Protein AF-A0A8D2QA88-F1 (afdb_monomer_lite)

Foldseek 3Di:
DAPQPPDDAPFFKDFPPDPDPHTHHLLVVVVVCVVPVPCADPPPRDHHDPVRMDGDPVVVVVCVVCVPADDKDADPVRDIDGDDDPPPPPDPDDDDDDDDDDDDDDDDDDDDDPPDPRVVVSVVSVVVVVVVVVVVVVVVVVPPDDD

Organism: Zonotrichia albicollis (NCBI:txid44394)

pLDDT: mean 73.44, std 24.58, range [27.77, 97.94]

Secondary structure (DSSP, 8-state):
--TTTSS--SSEEEETT------EEHHHHHHHHHHS---B-TTT-SB--GGGEEE-HHHHHHHHH-SS-S-EEE-TTS-EEE-----------------------------------THHHHHHHHHHHHHHHHHHHHHHHTTS---

Structure (mmCIF, N/CA/C/O backbone):
data_AF-A0A8D2QA88-F1
#
_entry.id   AF-A0A8D2QA88-F1
#
loop_
_atom_site.group_PDB
_atom_site.id
_atom_site.type_symbol
_atom_site.label_atom_id
_atom_site.label_alt_id
_atom_site.label_comp_id
_atom_site.label_asym_id
_atom_site.label_entity_id
_atom_site.label_seq_id
_atom_site.pdbx_PDB_ins_code
_atom_site.Cartn_x
_atom_site.Cartn_y
_atom_site.Cartn_z
_atom_site.occupancy
_atom_site.B_iso_or_equiv
_atom_site.auth_seq_id
_atom_site.auth_comp_id
_atom_site.auth_asym_id
_atom_site.auth_atom_id
_atom_site.pdbx_PDB_model_num
ATOM 1 N N . LEU A 1 1 ? 3.690 6.841 -4.982 1.00 90.12 1 LEU A N 1
ATOM 2 C CA . LEU A 1 1 ? 3.864 7.431 -3.620 1.00 90.12 1 LEU A CA 1
ATOM 3 C C . LEU A 1 1 ? 2.806 6.918 -2.627 1.00 90.12 1 LEU A C 1
ATOM 5 O O . LEU A 1 1 ? 1.766 6.438 -3.062 1.00 90.12 1 LEU A O 1
ATOM 9 N N . CYS A 1 2 ? 3.056 7.007 -1.313 1.00 93.25 2 CYS A N 1
ATOM 10 C CA . CYS A 1 2 ? 2.109 6.660 -0.241 1.00 93.25 2 CYS A CA 1
ATOM 11 C C . CYS A 1 2 ? 1.105 7.807 0.012 1.00 93.25 2 CYS A C 1
ATOM 13 O O . CYS A 1 2 ? 1.541 8.930 0.287 1.00 93.25 2 CYS A O 1
ATOM 15 N N . PRO A 1 3 ? -0.220 7.554 0.004 1.00 92.62 3 PRO A N 1
ATOM 16 C CA . PRO A 1 3 ? -1.234 8.595 0.194 1.00 92.62 3 PRO A CA 1
ATOM 17 C C . PRO A 1 3 ? -1.206 9.217 1.598 1.00 92.62 3 PRO A C 1
ATOM 19 O O . PRO A 1 3 ? -1.487 10.410 1.726 1.00 92.62 3 PRO A O 1
ATOM 22 N N . LEU A 1 4 ? -0.823 8.428 2.611 1.00 88.81 4 LEU A N 1
ATOM 23 C CA . LEU A 1 4 ? -0.763 8.827 4.021 1.00 88.81 4 LEU A CA 1
ATOM 24 C C . LEU A 1 4 ? 0.474 9.668 4.351 1.00 88.81 4 LEU A C 1
ATOM 26 O O . LEU A 1 4 ? 0.366 10.691 5.013 1.00 88.81 4 LEU A O 1
ATOM 30 N N . GLY A 1 5 ? 1.651 9.218 3.911 1.00 85.62 5 GLY A N 1
ATOM 31 C CA . GLY A 1 5 ? 2.928 9.812 4.319 1.00 85.62 5 GLY A CA 1
ATOM 32 C C . GLY A 1 5 ? 3.513 10.805 3.323 1.00 85.62 5 GLY A C 1
ATOM 33 O O . GLY A 1 5 ? 4.542 11.397 3.615 1.00 85.62 5 GLY A O 1
ATOM 34 N N . LYS A 1 6 ? 2.915 10.933 2.126 1.00 89.69 6 LYS A N 1
ATOM 35 C CA . LYS A 1 6 ? 3.469 11.706 0.995 1.00 89.69 6 LYS A CA 1
ATOM 36 C C . LYS A 1 6 ? 4.930 11.349 0.677 1.00 89.69 6 LYS A C 1
ATOM 38 O O . LYS A 1 6 ? 5.682 12.157 0.153 1.00 89.69 6 LYS A O 1
ATOM 43 N N . MET A 1 7 ? 5.307 10.111 0.980 1.00 92.56 7 MET A N 1
ATOM 44 C CA . MET A 1 7 ? 6.648 9.559 0.819 1.00 92.56 7 MET A CA 1
ATOM 45 C C . MET A 1 7 ? 6.607 8.328 -0.082 1.00 92.56 7 MET A C 1
ATOM 47 O O . MET A 1 7 ? 5.535 7.765 -0.337 1.00 92.56 7 MET A O 1
ATOM 51 N N . ARG A 1 8 ? 7.767 7.889 -0.569 1.00 93.12 8 ARG A N 1
ATOM 52 C CA . ARG A 1 8 ? 7.882 6.631 -1.310 1.00 93.12 8 ARG A CA 1
ATOM 53 C C . ARG A 1 8 ? 7.398 5.461 -0.444 1.00 93.12 8 ARG A C 1
ATOM 55 O O . ARG A 1 8 ? 7.640 5.431 0.757 1.00 93.12 8 ARG A O 1
ATOM 62 N N . LEU A 1 9 ? 6.667 4.528 -1.054 1.00 94.56 9 LEU A N 1
ATOM 63 C CA . LEU A 1 9 ? 6.225 3.313 -0.370 1.00 94.56 9 LEU A CA 1
ATOM 64 C C . LEU A 1 9 ? 7.454 2.473 -0.009 1.00 94.56 9 LEU A C 1
ATOM 66 O O . LEU A 1 9 ? 8.298 2.238 -0.872 1.00 94.56 9 LEU A O 1
ATOM 70 N N . THR A 1 10 ? 7.519 2.001 1.233 1.00 93.81 10 THR A N 1
ATOM 71 C CA . THR A 1 10 ? 8.522 1.019 1.667 1.00 93.81 10 THR A CA 1
ATOM 72 C C . THR A 1 10 ? 7.903 -0.371 1.691 1.00 93.81 10 THR A C 1
ATOM 74 O O . THR A 1 10 ? 8.497 -1.326 1.197 1.00 93.81 10 THR A O 1
ATOM 77 N N . ILE A 1 11 ? 6.681 -0.479 2.225 1.00 95.75 11 ILE A N 1
ATOM 78 C CA . ILE A 1 11 ? 5.908 -1.725 2.255 1.00 95.75 11 ILE A CA 1
ATOM 79 C C . ILE A 1 11 ? 4.544 -1.455 1.600 1.00 95.75 11 ILE A C 1
ATOM 81 O O . ILE A 1 11 ? 3.618 -1.020 2.292 1.00 95.75 11 ILE A O 1
ATOM 85 N N . PRO A 1 12 ? 4.400 -1.665 0.277 1.00 96.88 12 PRO A N 1
ATOM 86 C CA . PRO A 1 12 ? 3.147 -1.459 -0.430 1.00 96.88 12 PRO A CA 1
ATOM 87 C C . PRO A 1 12 ? 2.106 -2.458 0.073 1.00 96.88 12 PRO A C 1
ATOM 89 O O . PRO A 1 12 ? 2.274 -3.674 -0.018 1.00 96.88 12 PRO A O 1
ATOM 92 N N . CYS A 1 13 ? 1.029 -1.925 0.631 1.00 97.94 13 CYS A N 1
ATOM 93 C CA . CYS A 1 13 ? -0.032 -2.686 1.257 1.00 97.94 13 CYS A CA 1
ATOM 94 C C . CYS A 1 13 ? -1.401 -2.186 0.798 1.00 97.94 13 CYS A C 1
ATOM 96 O O . CYS A 1 13 ? -1.601 -1.004 0.504 1.00 97.94 13 CYS A O 1
ATOM 98 N N . ARG A 1 14 ? -2.351 -3.114 0.744 1.00 97.81 14 ARG A N 1
ATOM 99 C CA . ARG A 1 14 ? -3.777 -2.865 0.511 1.00 97.81 14 ARG A CA 1
ATOM 100 C C . ARG A 1 14 ? -4.591 -3.927 1.238 1.00 97.81 14 ARG A C 1
ATOM 102 O O . ARG A 1 14 ? -4.057 -4.966 1.614 1.00 97.81 14 ARG A O 1
ATOM 109 N N . ALA A 1 15 ? -5.887 -3.697 1.418 1.00 97.69 15 ALA A N 1
ATOM 110 C CA . ALA A 1 15 ? -6.774 -4.755 1.889 1.00 97.69 15 ALA A CA 1
ATOM 111 C C . ALA A 1 15 ? -7.290 -5.600 0.715 1.00 97.69 15 ALA A C 1
ATOM 113 O O . ALA A 1 15 ? -7.492 -5.085 -0.388 1.00 97.69 15 ALA A O 1
ATOM 114 N N . LEU A 1 16 ? -7.573 -6.879 0.967 1.00 96.38 16 LEU A N 1
ATOM 115 C CA . LEU A 1 16 ? -8.237 -7.778 0.009 1.00 96.38 16 LEU A CA 1
ATOM 116 C C . LEU A 1 16 ? -9.605 -7.253 -0.454 1.00 96.38 16 LEU A C 1
ATOM 118 O O . LEU A 1 16 ? -10.043 -7.530 -1.564 1.00 96.38 16 LEU A O 1
ATOM 122 N N . THR A 1 17 ? -10.270 -6.465 0.389 1.00 94.62 17 THR A N 1
ATOM 123 C CA . THR A 1 17 ? -11.582 -5.855 0.130 1.00 94.62 17 THR A CA 1
ATOM 124 C C . THR A 1 17 ? -11.514 -4.597 -0.747 1.00 94.62 17 THR A C 1
ATOM 126 O O . THR A 1 17 ? -12.552 -4.058 -1.141 1.00 94.62 17 THR A O 1
ATOM 129 N N . CYS A 1 18 ? -10.314 -4.100 -1.059 1.00 97.25 18 CYS A N 1
ATOM 130 C CA . CYS A 1 18 ? -10.118 -2.912 -1.883 1.00 97.25 18 CYS A CA 1
ATOM 131 C C . CYS A 1 18 ? -10.250 -3.232 -3.377 1.00 97.25 18 CYS A C 1
ATOM 133 O O . CYS A 1 18 ? -9.615 -4.157 -3.880 1.00 97.25 18 CYS A O 1
ATOM 135 N N . SER A 1 19 ? -10.987 -2.393 -4.110 1.00 96.38 19 SER A N 1
ATOM 136 C CA . SER A 1 19 ? -11.163 -2.475 -5.570 1.00 96.38 19 SER A CA 1
ATOM 137 C C . SER A 1 19 ? -10.222 -1.553 -6.364 1.00 96.38 19 SER A C 1
ATOM 139 O O . SER A 1 19 ? -10.381 -1.412 -7.569 1.00 96.38 19 SER A O 1
ATOM 141 N N . HIS A 1 20 ? -9.266 -0.899 -5.701 1.00 96.38 20 HIS A N 1
ATOM 142 C CA . HIS A 1 20 ? -8.269 -0.020 -6.321 1.00 96.38 20 HIS A CA 1
ATOM 143 C C . HIS A 1 20 ? -6.892 -0.687 -6.355 1.00 96.38 20 HIS A C 1
ATOM 145 O O . HIS A 1 20 ? -6.598 -1.539 -5.520 1.00 96.38 20 HIS A O 1
ATOM 151 N N . LEU A 1 21 ? -6.026 -0.252 -7.272 1.00 94.69 21 LEU A N 1
ATOM 152 C CA . LEU A 1 21 ? -4.630 -0.707 -7.348 1.00 94.69 21 LEU A CA 1
ATOM 153 C C . LEU A 1 21 ? -3.689 0.078 -6.425 1.00 94.69 21 LEU A C 1
ATOM 155 O O . LEU A 1 21 ? -2.678 -0.453 -5.979 1.00 94.69 21 LEU A O 1
ATOM 159 N N . GLN A 1 22 ? -4.024 1.334 -6.115 1.00 95.94 22 GLN A N 1
ATOM 160 C CA . GLN A 1 22 ? -3.173 2.215 -5.316 1.00 95.94 22 GLN A CA 1
ATOM 161 C C . GLN A 1 22 ? -2.899 1.619 -3.927 1.00 95.94 22 GLN A C 1
ATOM 163 O O . GLN A 1 22 ? -3.822 1.407 -3.142 1.00 95.94 22 GLN A O 1
ATOM 168 N N . CYS A 1 23 ? -1.627 1.394 -3.611 1.00 97.38 23 CYS A N 1
ATOM 169 C CA . CYS A 1 23 ? -1.197 0.916 -2.301 1.00 97.38 23 CYS A CA 1
ATOM 170 C C . CYS A 1 23 ? -0.963 2.072 -1.315 1.00 97.38 23 CYS A C 1
ATOM 172 O O . CYS A 1 23 ? -0.7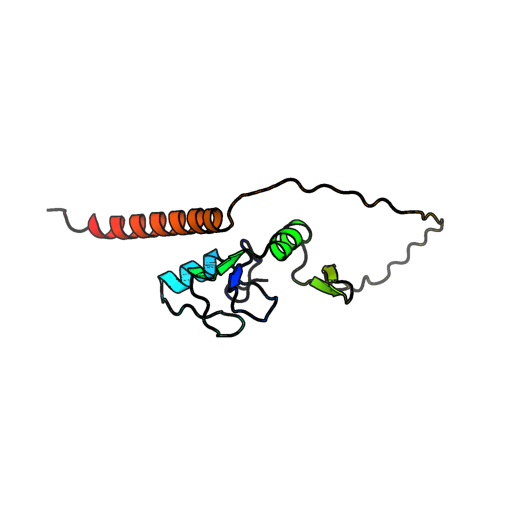14 3.220 -1.703 1.00 97.38 23 CYS A O 1
ATOM 174 N N . PHE A 1 24 ? -0.990 1.748 -0.026 1.00 97.75 24 PHE A N 1
ATOM 175 C CA . PHE A 1 24 ? -0.519 2.591 1.072 1.00 97.75 24 PHE A CA 1
ATOM 176 C C . PHE A 1 24 ? 0.598 1.882 1.844 1.00 97.75 24 PHE A C 1
ATOM 178 O O . PHE A 1 24 ? 0.793 0.679 1.696 1.00 97.75 24 PHE A O 1
ATOM 185 N N . ASP A 1 25 ? 1.376 2.627 2.629 1.00 97.19 25 ASP A N 1
ATOM 186 C CA . ASP A 1 25 ? 2.497 2.045 3.370 1.00 97.19 25 ASP A CA 1
ATOM 187 C C . ASP A 1 25 ? 1.998 1.297 4.615 1.00 97.19 25 ASP A C 1
ATOM 189 O O . ASP A 1 25 ? 1.294 1.877 5.447 1.00 97.19 25 ASP A O 1
ATOM 193 N N . ALA A 1 26 ? 2.356 0.016 4.738 1.00 96.50 26 ALA A N 1
ATOM 194 C CA . ALA A 1 26 ? 1.904 -0.841 5.835 1.00 96.50 26 ALA A CA 1
ATOM 195 C C . ALA A 1 26 ? 2.326 -0.312 7.211 1.00 96.50 26 ALA A C 1
ATOM 197 O O . ALA A 1 26 ? 1.520 -0.314 8.141 1.00 96.50 26 ALA A O 1
ATOM 198 N N . THR A 1 27 ? 3.574 0.148 7.340 1.00 94.06 27 THR A N 1
ATOM 199 C CA . THR A 1 27 ? 4.132 0.605 8.618 1.00 94.06 27 THR A CA 1
ATOM 200 C C . THR A 1 27 ? 3.371 1.827 9.104 1.00 94.06 27 THR A C 1
ATOM 202 O O . THR A 1 27 ? 2.879 1.844 10.232 1.00 94.06 27 THR A O 1
ATOM 205 N N . LEU A 1 28 ? 3.193 2.815 8.224 1.00 95.00 28 LEU A N 1
ATOM 206 C CA . LEU A 1 28 ? 2.462 4.032 8.567 1.00 95.00 28 LEU A CA 1
ATOM 207 C C . LEU A 1 28 ? 0.981 3.751 8.865 1.00 95.00 28 LEU A C 1
ATOM 209 O O . LEU A 1 28 ? 0.407 4.342 9.780 1.00 95.00 28 LEU A O 1
ATOM 213 N N . TYR A 1 29 ? 0.364 2.828 8.123 1.00 96.38 29 TYR A N 1
ATOM 214 C CA . TYR A 1 29 ? -1.023 2.431 8.352 1.00 96.38 29 TYR A CA 1
ATOM 215 C C . TYR A 1 29 ? -1.233 1.798 9.732 1.00 96.38 29 TYR A C 1
ATOM 217 O O . TYR A 1 29 ? -2.186 2.149 10.432 1.00 96.38 29 TYR A O 1
ATOM 225 N N . ILE A 1 30 ? -0.341 0.895 10.145 1.00 95.50 30 ILE A N 1
ATOM 226 C CA . ILE A 1 30 ? -0.418 0.237 11.456 1.00 95.50 30 ILE A CA 1
ATOM 227 C C . ILE A 1 30 ? -0.177 1.250 12.575 1.00 95.50 30 ILE A C 1
ATOM 229 O O . ILE A 1 30 ? -0.978 1.311 13.502 1.00 95.50 30 ILE A O 1
ATOM 233 N N . GLN A 1 31 ? 0.840 2.109 12.452 1.00 92.81 31 GLN A N 1
ATOM 234 C CA . GLN A 1 31 ? 1.120 3.167 13.434 1.00 92.81 31 GLN A CA 1
ATOM 235 C C . GLN A 1 31 ? -0.068 4.121 13.631 1.00 92.81 31 GLN A C 1
ATOM 237 O O . GLN A 1 31 ? -0.373 4.533 14.750 1.00 92.81 31 GLN A O 1
ATOM 242 N N . MET A 1 32 ? -0.760 4.487 12.547 1.00 94.25 32 MET A N 1
ATOM 243 C CA . MET A 1 32 ? -1.967 5.312 12.634 1.00 94.25 32 MET A CA 1
ATOM 244 C C . MET A 1 32 ? -3.084 4.590 13.400 1.00 94.25 32 MET A C 1
ATOM 246 O O . MET A 1 32 ? -3.734 5.202 14.248 1.00 94.25 32 MET A O 1
ATOM 250 N N . ASN A 1 33 ? -3.291 3.299 13.126 1.00 94.50 33 ASN A N 1
ATOM 251 C CA . ASN A 1 33 ? -4.329 2.502 13.780 1.00 94.50 33 ASN A CA 1
ATOM 252 C C . ASN A 1 33 ? -3.995 2.139 15.233 1.00 94.50 33 ASN A C 1
ATOM 254 O O . ASN A 1 33 ? -4.915 1.976 16.027 1.00 94.50 33 ASN A O 1
ATOM 258 N N . GLU A 1 34 ? -2.716 2.088 15.608 1.00 91.62 34 GLU A N 1
ATOM 259 C CA . GLU A 1 34 ? -2.285 1.984 17.008 1.00 91.62 34 GLU A CA 1
ATOM 260 C C . GLU A 1 34 ? -2.705 3.230 17.804 1.00 91.62 34 GLU A C 1
ATOM 262 O O . GLU A 1 34 ? -3.225 3.114 18.911 1.00 91.62 34 GLU A O 1
ATOM 267 N N . LYS A 1 35 ? -2.564 4.429 17.216 1.00 91.75 35 LYS A N 1
ATOM 268 C CA . LYS A 1 35 ? -3.00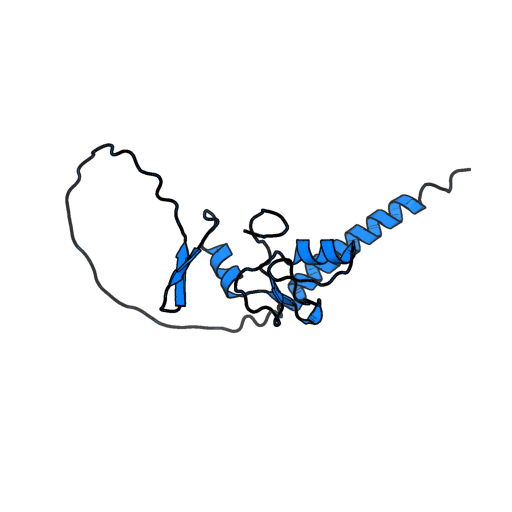3 5.690 17.844 1.00 91.75 35 LYS A CA 1
ATOM 269 C C . LYS A 1 35 ? -4.524 5.838 17.873 1.00 91.75 35 LYS A C 1
ATOM 271 O O . LYS A 1 35 ? -5.086 6.288 18.868 1.00 91.75 35 LYS A O 1
ATOM 276 N N . LYS A 1 36 ? -5.190 5.530 16.757 1.00 92.94 36 LYS A N 1
ATOM 277 C CA . LYS A 1 36 ? -6.649 5.607 16.616 1.00 92.94 36 LYS A CA 1
ATOM 278 C C . LYS A 1 36 ? -7.140 4.466 15.714 1.00 92.94 36 LYS A C 1
ATOM 280 O O . LYS A 1 36 ? -7.036 4.593 14.492 1.00 92.94 36 LYS A O 1
ATOM 285 N N . PRO A 1 37 ? -7.722 3.391 16.275 1.00 93.38 37 PRO A N 1
ATOM 286 C CA . PRO A 1 37 ? -8.034 2.164 15.538 1.00 93.38 37 PRO A CA 1
ATOM 287 C C . PRO A 1 37 ? -9.304 2.304 14.687 1.00 93.38 37 PRO A C 1
ATOM 289 O O . PRO A 1 37 ? -10.361 1.764 15.011 1.00 93.38 37 PRO A O 1
ATOM 292 N N . THR A 1 38 ? -9.228 3.054 13.587 1.00 96.75 38 THR A N 1
ATOM 293 C CA . THR A 1 38 ? -10.363 3.231 12.666 1.00 96.75 38 THR A CA 1
ATOM 294 C C . THR A 1 38 ? -10.523 2.050 11.708 1.00 96.75 38 THR A C 1
ATOM 296 O O . THR A 1 38 ? -11.653 1.696 11.355 1.00 96.75 38 THR A O 1
ATOM 299 N N . TRP A 1 39 ? -9.405 1.437 11.306 1.00 96.94 39 TRP A N 1
ATOM 300 C CA . TRP A 1 39 ? -9.305 0.334 10.345 1.00 96.94 39 TRP A CA 1
ATOM 301 C C . TRP A 1 39 ? -10.042 0.623 9.031 1.00 96.94 39 TRP A C 1
ATOM 303 O O . TRP A 1 39 ? -10.792 -0.197 8.493 1.00 96.94 39 TRP A O 1
ATOM 313 N N . VAL A 1 40 ? -9.846 1.846 8.536 1.00 97.81 40 VAL A N 1
ATOM 314 C CA . VAL A 1 40 ? -10.412 2.367 7.286 1.00 97.81 40 VAL A CA 1
ATOM 315 C C . VAL A 1 40 ? -9.293 2.562 6.269 1.00 97.81 40 VAL A C 1
ATOM 317 O O . VAL A 1 40 ? -8.219 3.044 6.618 1.00 97.81 40 VAL A O 1
ATOM 320 N N . CYS A 1 41 ? -9.514 2.146 5.024 1.00 97.88 41 CYS A N 1
ATOM 321 C CA . CYS A 1 41 ? -8.556 2.298 3.938 1.00 97.88 41 CYS A CA 1
ATOM 322 C C . CYS A 1 41 ? -8.365 3.786 3.598 1.00 97.88 41 CYS A C 1
ATOM 324 O O . CYS A 1 41 ? -9.345 4.440 3.259 1.00 97.88 41 CYS A O 1
ATOM 326 N N . PRO A 1 42 ? -7.129 4.313 3.566 1.00 97.00 42 PRO A N 1
ATOM 327 C CA . PRO A 1 42 ? -6.870 5.731 3.298 1.00 97.00 42 PRO A CA 1
ATOM 328 C C . PRO A 1 42 ? -7.023 6.133 1.822 1.00 97.00 42 PRO A C 1
ATOM 330 O O . PRO A 1 42 ? -6.742 7.271 1.464 1.00 97.00 42 PRO A O 1
ATOM 333 N N . VAL A 1 43 ? -7.369 5.184 0.947 1.00 97.69 43 VAL A N 1
ATOM 334 C CA . VAL A 1 43 ? -7.545 5.413 -0.494 1.00 97.69 43 VAL A CA 1
ATOM 335 C C . VAL A 1 43 ? -9.020 5.431 -0.879 1.00 97.69 43 VAL A C 1
ATOM 337 O O . VAL A 1 43 ? -9.413 6.205 -1.743 1.00 97.69 43 VAL A O 1
ATOM 340 N N . CYS A 1 44 ? -9.829 4.549 -0.287 1.00 97.75 44 CYS A N 1
ATOM 341 C CA . CYS A 1 44 ? -11.220 4.347 -0.699 1.00 97.75 44 CYS A CA 1
ATOM 342 C C . CYS A 1 44 ? -12.228 4.338 0.452 1.00 97.75 44 CYS A C 1
ATOM 344 O O . CYS A 1 44 ? -13.381 3.976 0.230 1.00 97.75 44 CYS A O 1
ATOM 346 N N . ASP A 1 45 ? -11.790 4.635 1.675 1.00 97.06 45 ASP A N 1
ATOM 347 C CA . ASP A 1 45 ? -12.612 4.731 2.887 1.00 97.06 45 ASP A CA 1
ATOM 348 C C . ASP A 1 45 ? -13.419 3.469 3.265 1.00 97.06 45 ASP A C 1
ATOM 350 O O . ASP A 1 45 ? -14.226 3.470 4.196 1.00 97.06 45 ASP A O 1
ATOM 354 N N . LYS A 1 46 ? -13.162 2.334 2.602 1.00 97.75 46 LYS A N 1
ATOM 355 C CA . LYS A 1 46 ? -13.727 1.023 2.957 1.00 97.75 46 LYS A CA 1
ATOM 356 C C . LYS A 1 46 ? -13.013 0.414 4.164 1.00 97.75 46 LYS A C 1
ATOM 358 O O . LYS A 1 46 ? -11.874 0.757 4.476 1.00 97.75 46 LYS A O 1
ATOM 363 N N . LYS A 1 47 ? -13.657 -0.553 4.823 1.00 97.56 47 LYS A N 1
ATOM 364 C CA . LYS A 1 47 ? -13.044 -1.319 5.920 1.00 97.56 47 LYS A CA 1
ATOM 365 C C . LYS A 1 47 ? -11.821 -2.106 5.436 1.00 97.56 47 LYS A C 1
ATOM 367 O O . LYS A 1 47 ? -11.906 -2.866 4.470 1.00 97.56 47 LYS A O 1
ATOM 372 N N . ALA A 1 48 ? -10.716 -1.933 6.154 1.00 97.56 48 ALA A N 1
ATOM 373 C CA . ALA A 1 48 ? -9.420 -2.556 5.904 1.00 97.56 48 ALA A CA 1
ATOM 374 C C . ALA A 1 48 ? -8.832 -3.090 7.228 1.00 97.56 48 ALA A C 1
ATOM 376 O O . ALA A 1 48 ? -7.847 -2.549 7.729 1.00 97.56 48 ALA A O 1
ATOM 377 N N . PRO A 1 49 ? -9.468 -4.107 7.842 1.00 96.06 49 PRO A N 1
ATOM 378 C CA . PRO A 1 49 ? -8.985 -4.684 9.093 1.00 96.06 49 PRO A CA 1
ATOM 379 C C . PRO A 1 49 ? -7.627 -5.370 8.890 1.00 96.06 49 PRO A C 1
ATOM 381 O O . PRO A 1 49 ? -7.307 -5.798 7.776 1.00 96.06 49 PRO A O 1
ATOM 384 N N . TYR A 1 50 ? -6.840 -5.477 9.964 1.00 94.88 50 TYR A N 1
ATOM 385 C CA . TYR A 1 50 ? -5.474 -6.017 9.941 1.00 94.88 50 TYR A CA 1
ATOM 386 C C . TYR A 1 50 ? -5.382 -7.382 9.246 1.00 94.88 50 TYR A C 1
ATOM 388 O O . TYR A 1 50 ? -4.478 -7.630 8.451 1.00 94.88 50 TYR A O 1
ATOM 396 N N . GLU A 1 51 ? -6.360 -8.249 9.491 1.00 95.50 51 GLU A N 1
ATOM 397 C CA . GLU A 1 51 ? -6.427 -9.622 8.991 1.00 95.50 51 GLU A CA 1
ATOM 398 C C . GLU A 1 51 ? -6.581 -9.691 7.469 1.00 95.50 51 GLU A C 1
ATOM 400 O O . GLU A 1 51 ? -6.244 -10.706 6.857 1.00 95.50 51 GLU A O 1
ATOM 405 N N . HIS A 1 52 ? -7.093 -8.621 6.857 1.00 95.75 52 HIS A N 1
ATOM 406 C CA . HIS A 1 52 ? -7.312 -8.521 5.416 1.00 95.75 52 HIS A CA 1
ATOM 407 C C . HIS A 1 52 ? -6.202 -7.751 4.699 1.00 95.75 52 HIS A C 1
ATOM 409 O O . HIS A 1 52 ? -6.268 -7.614 3.474 1.00 95.75 52 HIS A O 1
ATOM 415 N N . LEU A 1 53 ? -5.211 -7.230 5.428 1.00 96.50 53 LEU A N 1
ATOM 416 C CA . LEU A 1 53 ? -4.072 -6.544 4.834 1.00 96.50 53 LEU A CA 1
ATOM 417 C C . LEU A 1 53 ? -3.163 -7.540 4.112 1.00 96.50 53 LEU A C 1
ATOM 419 O O . LEU A 1 53 ? -2.794 -8.590 4.643 1.00 96.50 53 LEU A O 1
ATOM 423 N N . ILE A 1 54 ? -2.772 -7.172 2.898 1.00 96.88 54 ILE A N 1
ATOM 424 C CA . ILE A 1 54 ? -1.845 -7.920 2.057 1.00 96.88 54 ILE A CA 1
ATOM 425 C C . ILE A 1 54 ? -0.723 -7.005 1.581 1.00 96.88 54 ILE A C 1
ATOM 427 O O . ILE A 1 54 ? -0.942 -5.825 1.307 1.00 96.88 54 ILE A O 1
ATOM 431 N N . ILE A 1 55 ? 0.480 -7.569 1.465 1.00 97.31 55 ILE A N 1
ATOM 432 C CA . ILE A 1 55 ? 1.597 -6.911 0.785 1.00 97.31 55 ILE A CA 1
ATOM 433 C C . ILE A 1 55 ? 1.430 -7.161 -0.710 1.00 97.31 55 ILE A C 1
ATOM 435 O O . ILE A 1 55 ? 1.285 -8.309 -1.133 1.00 97.31 55 ILE A O 1
ATOM 439 N N . ASP A 1 56 ? 1.452 -6.093 -1.497 1.00 96.62 56 ASP A N 1
ATOM 440 C CA . ASP A 1 56 ? 1.294 -6.180 -2.943 1.00 96.62 56 ASP A CA 1
ATOM 441 C C . ASP A 1 56 ? 2.634 -6.547 -3.602 1.00 96.62 56 ASP A C 1
ATOM 443 O O . ASP A 1 56 ? 3.589 -5.766 -3.600 1.00 96.62 56 ASP A O 1
ATOM 447 N N . GLY A 1 57 ? 2.718 -7.773 -4.128 1.00 94.19 57 GLY A N 1
ATOM 448 C CA . GLY A 1 57 ? 3.940 -8.309 -4.735 1.00 94.19 57 GLY A CA 1
ATOM 449 C C . GLY A 1 57 ? 4.364 -7.562 -6.000 1.00 94.19 57 GLY A C 1
ATOM 450 O O . GLY A 1 57 ? 5.553 -7.313 -6.190 1.00 94.19 57 GLY A O 1
ATOM 451 N N . LEU A 1 58 ? 3.400 -7.122 -6.811 1.00 93.75 58 LEU A N 1
ATOM 452 C CA . LEU A 1 58 ? 3.669 -6.361 -8.029 1.00 93.75 58 LEU A CA 1
ATOM 453 C C . LEU A 1 58 ? 4.293 -5.006 -7.684 1.00 93.75 58 LEU A C 1
ATOM 455 O O . LEU A 1 58 ? 5.336 -4.640 -8.222 1.00 93.75 58 LEU A O 1
ATOM 459 N N . PHE A 1 59 ? 3.711 -4.277 -6.729 1.00 94.88 59 PHE A N 1
ATOM 460 C CA . PHE A 1 59 ? 4.293 -3.007 -6.293 1.00 94.88 59 PHE A CA 1
ATOM 461 C C . PHE A 1 59 ? 5.640 -3.187 -5.581 1.00 94.88 59 PHE A C 1
ATOM 463 O O . PHE A 1 59 ? 6.499 -2.316 -5.708 1.00 94.88 59 PHE A O 1
ATOM 470 N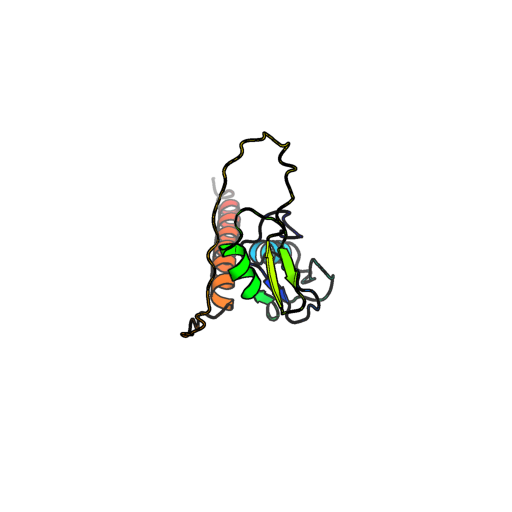 N . MET A 1 60 ? 5.875 -4.306 -4.885 1.00 94.62 60 MET A N 1
ATOM 471 C CA . MET A 1 60 ? 7.203 -4.624 -4.341 1.00 94.62 60 MET A CA 1
ATOM 472 C 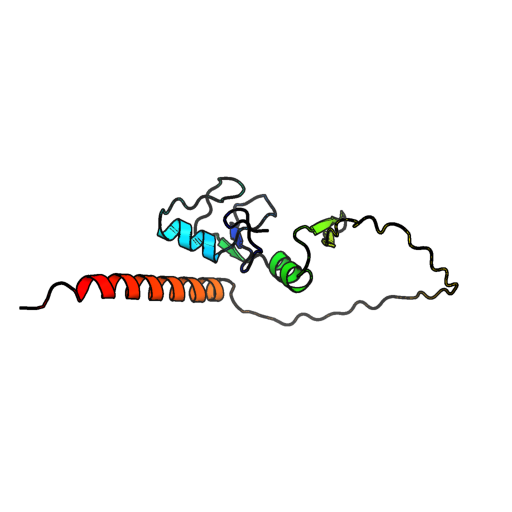C . MET A 1 60 ? 8.262 -4.750 -5.441 1.00 94.62 60 MET A C 1
ATOM 474 O O . MET A 1 60 ? 9.388 -4.290 -5.255 1.00 94.62 60 MET A O 1
ATOM 478 N N . GLU A 1 61 ? 7.929 -5.369 -6.573 1.00 93.88 61 GLU A N 1
ATOM 479 C CA . GLU A 1 61 ? 8.833 -5.478 -7.722 1.00 93.88 61 GLU A CA 1
ATOM 480 C C . GLU A 1 61 ? 9.057 -4.117 -8.378 1.00 93.88 61 GLU A C 1
ATOM 482 O O . GLU A 1 61 ? 10.199 -3.689 -8.543 1.00 93.88 61 GLU A O 1
ATOM 487 N N . ILE A 1 62 ? 7.980 -3.382 -8.653 1.00 93.88 62 ILE A N 1
ATOM 488 C CA . ILE A 1 62 ? 8.039 -2.040 -9.245 1.00 93.88 62 ILE A CA 1
ATOM 489 C C . ILE A 1 62 ? 8.931 -1.108 -8.421 1.00 93.88 62 ILE A C 1
ATOM 491 O O . ILE A 1 62 ? 9.781 -0.407 -8.973 1.00 93.88 62 ILE A O 1
ATOM 495 N N . LEU A 1 63 ? 8.782 -1.120 -7.092 1.00 93.50 63 LEU A N 1
ATOM 496 C CA . LEU A 1 63 ? 9.566 -0.267 -6.201 1.00 93.50 63 LEU A CA 1
ATOM 497 C C . LEU A 1 63 ? 11.067 -0.590 -6.224 1.00 93.50 63 LEU A C 1
ATOM 499 O O . LEU A 1 63 ? 11.865 0.306 -5.939 1.00 93.50 63 LEU A O 1
ATOM 503 N N . LYS A 1 64 ? 11.452 -1.827 -6.565 1.00 91.31 64 LYS A N 1
ATOM 504 C CA . LYS A 1 64 ? 12.858 -2.225 -6.742 1.00 91.31 64 LYS A CA 1
ATOM 505 C C . LYS A 1 64 ? 13.427 -1.740 -8.073 1.00 91.31 64 LYS A C 1
ATOM 507 O O . LYS A 1 64 ? 14.578 -1.324 -8.112 1.00 91.31 64 LYS A O 1
ATOM 512 N N . PHE A 1 65 ? 12.637 -1.794 -9.145 1.00 89.75 65 PHE A N 1
ATOM 513 C CA . PHE A 1 65 ? 13.084 -1.409 -10.487 1.00 89.75 65 PHE A CA 1
ATOM 514 C C . PHE A 1 65 ? 13.097 0.106 -10.715 1.00 89.75 65 PHE A C 1
ATOM 516 O O . PHE A 1 65 ? 13.965 0.616 -11.415 1.00 89.75 65 PHE A O 1
ATOM 523 N N . CYS A 1 66 ? 12.132 0.829 -10.150 1.00 88.56 66 CYS A N 1
ATOM 524 C CA . CYS A 1 66 ? 11.898 2.235 -10.459 1.00 88.56 66 CYS A CA 1
ATOM 525 C C . CYS A 1 66 ? 12.205 3.123 -9.252 1.00 88.56 66 CYS A C 1
ATOM 527 O O . CYS A 1 66 ? 11.292 3.554 -8.550 1.00 88.56 66 CYS A O 1
ATOM 529 N N . THR A 1 67 ? 13.483 3.361 -8.961 1.00 88.38 67 THR A N 1
ATOM 530 C CA . THR A 1 67 ? 13.924 4.114 -7.770 1.00 88.38 67 THR A CA 1
ATOM 531 C C . THR A 1 67 ? 13.778 5.630 -7.905 1.00 88.38 67 THR A C 1
ATOM 533 O O . THR A 1 67 ? 13.695 6.318 -6.891 1.00 88.38 67 THR A O 1
ATOM 536 N N . ASP A 1 68 ? 13.703 6.134 -9.134 1.00 87.00 68 ASP A N 1
ATOM 537 C CA . ASP A 1 68 ? 13.785 7.548 -9.506 1.00 87.00 68 ASP A CA 1
ATOM 538 C C . ASP A 1 68 ? 12.497 8.100 -10.140 1.00 87.00 68 ASP A C 1
ATOM 540 O O . ASP A 1 68 ? 12.510 9.190 -10.712 1.00 87.00 68 ASP A O 1
ATOM 544 N N . CYS A 1 69 ? 11.377 7.374 -10.063 1.00 87.19 69 CYS A N 1
ATOM 545 C CA . CYS A 1 69 ? 10.074 7.890 -10.490 1.00 87.19 69 CYS A CA 1
ATOM 546 C C . CYS A 1 69 ? 9.001 7.681 -9.418 1.00 87.19 69 CYS A C 1
ATOM 548 O O . CYS A 1 69 ? 9.030 6.723 -8.635 1.00 87.19 69 CYS A O 1
ATOM 550 N N . ASP A 1 70 ? 8.027 8.587 -9.432 1.00 90.19 70 ASP A N 1
ATOM 551 C CA . ASP A 1 70 ? 6.905 8.602 -8.493 1.00 90.19 70 ASP A CA 1
ATOM 552 C C . ASP A 1 70 ? 5.635 7.962 -9.062 1.00 90.19 70 ASP A C 1
ATOM 554 O O . ASP A 1 70 ? 4.748 7.560 -8.295 1.00 90.19 70 ASP A O 1
ATOM 558 N N . GLU A 1 71 ? 5.584 7.833 -10.390 1.00 91.44 71 GLU A N 1
ATOM 559 C CA . GLU A 1 71 ? 4.436 7.385 -11.168 1.00 91.44 71 GLU A CA 1
ATOM 560 C C . GLU A 1 71 ? 4.821 6.292 -12.172 1.00 91.44 71 GLU A C 1
ATOM 562 O O . GLU A 1 71 ? 5.937 6.231 -12.696 1.00 91.44 71 GLU A O 1
ATOM 567 N N . ILE A 1 72 ? 3.853 5.425 -12.446 1.00 92.94 72 ILE A N 1
ATOM 568 C CA . ILE A 1 72 ? 3.928 4.343 -13.423 1.00 92.94 72 ILE A CA 1
ATOM 569 C C . ILE A 1 72 ? 2.645 4.342 -14.246 1.00 92.94 72 ILE A C 1
ATOM 571 O O . ILE A 1 72 ? 1.587 4.747 -13.763 1.00 92.94 72 ILE A O 1
ATOM 575 N N . GLN A 1 73 ? 2.731 3.822 -15.462 1.00 93.50 73 GLN A N 1
ATOM 576 C CA . GLN A 1 73 ? 1.585 3.614 -16.329 1.00 93.50 73 GLN A CA 1
ATOM 577 C C . GLN A 1 73 ? 1.417 2.124 -16.608 1.00 93.50 73 GLN A C 1
ATOM 579 O O . GLN A 1 73 ? 2.362 1.462 -17.038 1.00 93.50 73 GLN A O 1
ATOM 584 N N . PHE A 1 74 ? 0.208 1.613 -16.379 1.00 93.12 74 PHE A N 1
ATOM 585 C CA . PHE A 1 74 ? -0.201 0.285 -16.829 1.00 93.12 74 PHE A CA 1
ATOM 586 C C . PHE A 1 74 ? -0.693 0.358 -18.274 1.00 93.12 74 PHE A C 1
ATOM 588 O O . PHE A 1 74 ? -1.408 1.293 -18.641 1.00 93.12 74 PHE A O 1
ATOM 595 N N . LYS A 1 75 ? -0.304 -0.623 -19.083 1.00 94.31 75 LYS A N 1
ATOM 596 C CA . LYS A 1 75 ? -0.739 -0.790 -20.471 1.00 94.31 75 LYS A CA 1
ATOM 597 C C . LYS A 1 75 ? -1.871 -1.816 -20.557 1.00 94.31 75 LYS A C 1
ATOM 599 O O . LYS A 1 75 ? -2.107 -2.576 -19.619 1.00 94.31 75 LYS A O 1
ATOM 604 N N . GLU A 1 76 ? -2.558 -1.851 -21.696 1.00 94.81 76 GLU A N 1
ATOM 605 C CA . GLU A 1 76 ? -3.681 -2.772 -21.942 1.00 94.81 76 GLU A CA 1
ATOM 606 C C . GLU A 1 76 ? -3.271 -4.252 -21.912 1.00 94.81 76 GLU A C 1
ATOM 608 O O . GLU A 1 76 ? -4.066 -5.104 -21.527 1.00 94.81 76 GLU A O 1
ATOM 613 N N . ASP A 1 77 ? -2.015 -4.558 -22.249 1.00 93.31 77 ASP A N 1
ATOM 614 C CA . ASP A 1 77 ? -1.440 -5.908 -22.176 1.00 93.31 77 ASP A CA 1
ATOM 615 C C . ASP A 1 77 ? -1.073 -6.346 -20.741 1.00 93.31 77 ASP A C 1
ATOM 617 O O . ASP A 1 77 ? -0.571 -7.450 -20.534 1.00 93.31 77 ASP A O 1
ATOM 621 N N . GLY A 1 78 ? -1.310 -5.488 -19.743 1.00 90.44 78 GLY A N 1
ATOM 622 C CA . GLY A 1 78 ? -0.980 -5.725 -18.338 1.00 90.44 78 GLY A CA 1
ATOM 623 C C . GLY A 1 78 ? 0.473 -5.421 -17.966 1.00 90.44 78 GLY A C 1
ATOM 624 O O . GLY A 1 78 ? 0.821 -5.482 -16.784 1.00 90.44 78 GLY A O 1
ATOM 625 N N . SER A 1 79 ? 1.323 -5.056 -18.931 1.00 93.75 79 SER A N 1
ATOM 626 C CA . SER A 1 79 ? 2.669 -4.563 -18.641 1.00 93.75 79 SER A CA 1
ATOM 627 C C . SER A 1 79 ? 2.622 -3.157 -18.034 1.00 93.75 79 SER A C 1
ATOM 629 O O . SER A 1 79 ? 1.611 -2.452 -18.088 1.00 93.75 79 SER A O 1
ATOM 631 N N . TRP A 1 80 ? 3.728 -2.730 -17.431 1.00 94.56 80 TRP A N 1
ATOM 632 C CA . TRP A 1 80 ? 3.850 -1.401 -16.838 1.00 94.56 80 TRP A CA 1
ATOM 633 C C . TRP A 1 80 ? 5.159 -0.730 -17.256 1.00 94.56 80 TRP A C 1
ATOM 635 O O . TRP A 1 80 ? 6.132 -1.397 -17.608 1.00 94.56 80 TRP A O 1
ATOM 645 N N . ALA A 1 81 ? 5.182 0.602 -17.227 1.00 92.25 81 ALA A N 1
ATOM 646 C CA . ALA A 1 81 ? 6.379 1.401 -17.480 1.00 92.25 81 ALA A CA 1
ATOM 647 C C . ALA A 1 81 ? 6.449 2.614 -16.533 1.00 92.25 81 ALA A C 1
ATOM 649 O O . ALA A 1 81 ? 5.405 3.175 -16.192 1.00 92.25 81 ALA A O 1
ATOM 650 N N . PRO A 1 82 ? 7.650 3.053 -16.110 1.00 92.25 82 PRO A N 1
ATOM 651 C CA . PRO A 1 82 ? 7.818 4.306 -15.377 1.00 92.25 82 PRO A CA 1
ATOM 652 C C . PRO A 1 82 ? 7.315 5.508 -16.177 1.00 92.25 82 PRO A C 1
ATOM 654 O O . PRO A 1 82 ? 7.662 5.666 -17.351 1.00 92.25 82 PRO A O 1
ATOM 657 N N . MET A 1 83 ? 6.563 6.400 -15.533 1.00 90.12 83 MET A N 1
ATOM 658 C CA . MET A 1 83 ? 6.242 7.702 -16.112 1.00 90.12 83 MET A CA 1
ATOM 659 C C . MET A 1 83 ? 7.414 8.643 -15.856 1.00 90.12 83 MET A C 1
ATOM 661 O O . MET A 1 83 ? 7.530 9.273 -14.808 1.00 90.12 83 MET A O 1
ATOM 665 N N . ARG A 1 84 ? 8.322 8.727 -16.829 1.00 80.19 84 ARG A N 1
ATOM 666 C CA . ARG A 1 84 ? 9.360 9.756 -16.825 1.00 80.19 84 ARG A CA 1
ATOM 667 C C . ARG A 1 84 ? 8.734 11.031 -17.359 1.00 80.19 84 ARG A C 1
ATOM 669 O O . ARG A 1 84 ? 8.360 11.090 -18.529 1.00 80.19 84 ARG A O 1
ATOM 676 N N . SER A 1 85 ? 8.625 12.055 -16.516 1.00 64.50 85 SER A N 1
ATOM 677 C CA . SER A 1 85 ? 8.336 13.403 -16.995 1.00 64.50 85 SER A CA 1
ATOM 678 C C . SER A 1 85 ? 9.356 13.728 -18.084 1.00 64.50 85 SER A C 1
ATOM 680 O O . SER A 1 85 ? 10.561 13.701 -17.815 1.00 64.50 85 SER A O 1
ATOM 682 N N . LYS A 1 86 ? 8.892 14.005 -19.308 1.00 50.88 86 LYS A N 1
ATOM 683 C CA . LYS A 1 86 ? 9.721 14.629 -20.339 1.00 50.88 86 LYS A CA 1
ATOM 684 C C . LYS A 1 86 ? 10.266 15.910 -19.706 1.00 50.88 86 LYS A C 1
ATOM 686 O O . LYS A 1 86 ? 9.556 16.904 -19.615 1.00 50.88 86 LYS A O 1
ATOM 691 N N . LYS A 1 87 ? 11.515 15.899 -19.235 1.00 46.47 87 LYS A N 1
ATOM 692 C CA . LYS A 1 87 ? 12.283 17.137 -19.265 1.00 46.47 87 LYS A CA 1
ATOM 693 C C . LYS A 1 87 ? 12.329 17.469 -20.747 1.00 46.47 87 LYS A C 1
ATOM 695 O O . LYS A 1 87 ? 12.850 16.664 -21.518 1.00 46.47 87 LYS A O 1
ATOM 700 N N . GLU A 1 88 ? 11.699 18.563 -21.161 1.00 41.12 88 GLU A N 1
ATOM 701 C CA . GLU A 1 88 ? 12.075 19.185 -22.424 1.00 41.12 88 GLU A CA 1
ATOM 702 C C . GLU A 1 88 ? 13.585 19.389 -22.347 1.00 41.12 88 GLU A C 1
ATOM 704 O O . GLU A 1 88 ? 14.091 20.229 -21.605 1.00 41.12 88 GLU A O 1
ATOM 709 N N . VAL A 1 89 ? 14.318 18.518 -23.031 1.00 43.00 89 VAL A N 1
ATOM 710 C CA . VAL A 1 89 ? 15.709 18.772 -23.343 1.00 43.00 89 VAL A CA 1
ATOM 711 C C . VAL A 1 89 ? 15.628 19.882 -24.373 1.00 43.00 89 VAL A C 1
ATOM 713 O O . VAL A 1 89 ? 15.259 19.628 -25.518 1.00 43.00 89 VAL A O 1
ATOM 716 N N . GLN A 1 90 ? 15.879 21.119 -23.944 1.00 44.97 90 GLN A N 1
ATOM 717 C CA . GLN A 1 90 ? 16.221 22.171 -24.887 1.00 44.97 90 GLN A CA 1
ATOM 718 C C . GLN A 1 90 ? 17.391 21.653 -25.720 1.00 44.97 90 GLN A C 1
ATOM 720 O O . GLN A 1 90 ? 18.432 21.246 -25.202 1.00 44.97 90 GLN A O 1
ATOM 725 N N . GLU A 1 91 ? 17.119 21.581 -27.010 1.00 39.12 91 GLU A N 1
ATOM 726 C CA . GLU A 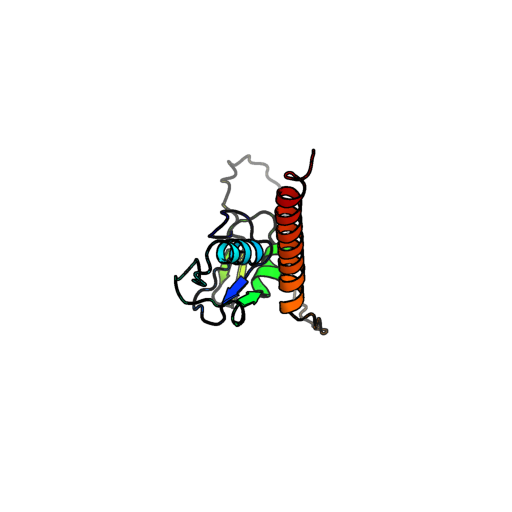1 91 ? 17.953 21.054 -28.066 1.00 39.12 91 GLU A CA 1
ATOM 727 C C . GLU A 1 91 ? 19.308 21.776 -28.067 1.00 39.12 91 GLU A C 1
ATOM 729 O O . GLU A 1 91 ? 19.412 22.939 -28.445 1.00 39.12 91 GLU A O 1
ATOM 734 N N . VAL A 1 92 ? 20.369 21.092 -27.635 1.00 39.19 92 VAL A N 1
ATOM 735 C CA . VAL A 1 92 ? 21.720 21.423 -28.091 1.00 39.19 92 VAL A CA 1
ATOM 736 C C . VAL A 1 92 ? 22.049 20.390 -29.151 1.00 39.19 92 VAL A C 1
ATOM 738 O O . VAL A 1 92 ? 22.336 19.231 -28.854 1.00 39.19 92 VAL A O 1
ATOM 741 N N . THR A 1 93 ? 21.924 20.814 -30.404 1.00 40.72 93 THR A N 1
ATOM 742 C CA . THR A 1 93 ? 22.275 20.041 -31.592 1.00 40.72 93 THR A CA 1
ATOM 743 C C . THR A 1 93 ? 23.716 19.548 -31.491 1.00 40.72 93 THR A C 1
ATOM 745 O O . THR A 1 93 ? 24.656 20.340 -31.567 1.00 40.72 93 THR A O 1
ATOM 748 N N . ALA A 1 94 ? 23.897 18.238 -31.370 1.00 36.44 94 ALA A N 1
ATOM 749 C CA . ALA A 1 94 ? 25.155 17.575 -31.677 1.00 36.44 94 ALA A CA 1
ATOM 750 C C . ALA A 1 94 ? 24.834 16.296 -32.452 1.00 36.44 94 ALA A C 1
ATOM 752 O O . ALA A 1 94 ? 24.442 15.274 -31.895 1.00 36.44 94 ALA A O 1
ATOM 753 N N . SER A 1 95 ? 24.940 16.418 -33.768 1.00 43.59 95 SER A N 1
ATOM 754 C CA . SER A 1 95 ? 24.738 15.376 -34.763 1.00 43.59 95 SER A CA 1
ATOM 755 C C . SER A 1 95 ? 25.749 14.237 -34.590 1.00 43.59 95 SER A C 1
ATOM 757 O O . SER A 1 95 ? 26.953 14.488 -34.559 1.00 43.59 95 SER A O 1
ATOM 759 N N . TYR A 1 96 ? 25.286 12.987 -34.575 1.00 35.19 96 TYR A N 1
ATOM 760 C CA . TYR A 1 96 ? 26.095 11.827 -34.957 1.00 35.19 96 TYR A CA 1
ATOM 761 C C . TYR A 1 96 ? 25.216 10.744 -35.598 1.00 35.19 96 TYR A C 1
ATOM 763 O O . TYR A 1 96 ? 24.115 10.450 -35.142 1.00 35.19 96 TYR A O 1
ATOM 771 N N . ASN A 1 97 ? 25.714 10.215 -36.715 1.00 39.12 97 ASN A N 1
ATOM 772 C CA . ASN A 1 97 ? 25.052 9.293 -37.637 1.00 39.12 97 ASN A CA 1
ATOM 773 C C . ASN A 1 97 ? 25.250 7.813 -37.247 1.00 39.12 97 ASN A C 1
ATOM 775 O O . ASN A 1 97 ? 26.338 7.458 -36.801 1.00 39.12 97 ASN A O 1
ATOM 779 N N . GLY A 1 98 ? 24.266 6.967 -37.607 1.00 32.78 98 GLY A N 1
ATOM 780 C CA . GLY A 1 98 ? 24.403 5.521 -37.907 1.00 32.78 98 GLY A CA 1
ATOM 781 C C . GLY A 1 98 ? 24.411 4.566 -36.700 1.00 32.78 98 GLY A C 1
ATOM 782 O O . GLY A 1 98 ? 24.923 4.930 -35.653 1.00 32.78 98 GLY A O 1
ATOM 783 N N . VAL A 1 99 ? 23.910 3.323 -36.718 1.00 35.72 99 VAL A N 1
ATOM 784 C CA . VAL A 1 99 ? 23.391 2.381 -37.735 1.00 35.72 99 VAL A CA 1
ATOM 785 C C . VAL A 1 99 ? 22.546 1.316 -36.988 1.00 35.72 99 VAL A C 1
ATOM 787 O O . VAL A 1 99 ? 22.712 1.119 -35.786 1.00 35.72 99 VAL A O 1
ATOM 790 N N . ASP A 1 100 ? 21.647 0.664 -37.725 1.00 38.88 100 ASP A N 1
ATOM 791 C CA . ASP A 1 100 ? 20.666 -0.374 -37.369 1.00 38.88 100 ASP A CA 1
ATOM 792 C C . ASP A 1 100 ? 21.171 -1.602 -36.573 1.00 38.88 100 ASP A C 1
ATOM 794 O O . ASP A 1 100 ? 22.322 -2.019 -36.707 1.00 38.88 100 ASP A O 1
ATOM 798 N N . GLY A 1 101 ? 20.257 -2.258 -35.833 1.00 31.47 101 GLY A N 1
ATOM 799 C CA . GLY A 1 101 ? 20.460 -3.623 -35.319 1.00 31.47 101 GLY A CA 1
ATOM 800 C C . GLY A 1 101 ? 19.450 -4.126 -34.269 1.00 31.47 101 GLY A C 1
ATOM 801 O O . GLY A 1 101 ? 19.761 -4.158 -33.084 1.00 31.47 101 GLY A O 1
ATOM 802 N N . GLU A 1 102 ? 18.267 -4.575 -34.704 1.00 36.31 102 GLU A N 1
ATOM 803 C CA . GLU A 1 102 ? 17.517 -5.698 -34.081 1.00 36.31 102 GLU A CA 1
ATOM 804 C C . GLU A 1 102 ? 18.192 -7.021 -34.534 1.00 36.31 102 GLU A C 1
ATOM 806 O O . GLU A 1 102 ? 18.771 -7.007 -35.628 1.00 36.31 102 GLU A O 1
ATOM 811 N N . PRO A 1 103 ? 18.164 -8.155 -33.785 1.00 43.78 103 PRO A N 1
ATOM 812 C CA . PRO A 1 103 ? 16.907 -8.844 -33.448 1.00 43.78 103 PRO A CA 1
ATOM 813 C C . PRO A 1 103 ? 16.849 -9.635 -32.108 1.00 43.78 103 PRO A C 1
ATOM 815 O O . PRO A 1 103 ? 17.837 -10.203 -31.651 1.00 43.78 103 PRO A O 1
ATOM 818 N N . GLY A 1 104 ? 15.631 -9.835 -31.584 1.00 31.36 104 GLY A N 1
ATOM 819 C CA . GLY A 1 104 ? 15.117 -11.193 -31.308 1.00 31.36 104 GLY A CA 1
ATOM 820 C C . GLY A 1 104 ? 15.200 -11.797 -29.888 1.00 31.36 104 GLY A C 1
ATOM 821 O O . GLY A 1 104 ? 16.242 -12.251 -29.438 1.00 31.36 104 GLY A O 1
ATOM 822 N N . LEU A 1 105 ? 14.015 -11.930 -29.270 1.00 39.16 105 LEU A N 1
ATOM 823 C CA . LEU A 1 105 ? 13.439 -13.117 -28.591 1.00 39.16 105 LEU A CA 1
ATOM 824 C C . LEU A 1 105 ? 14.323 -14.016 -27.688 1.00 39.16 105 LEU A C 1
ATOM 826 O O . LEU A 1 105 ? 15.168 -14.770 -28.158 1.00 39.16 105 LEU A O 1
ATOM 830 N N . GLY A 1 106 ? 13.936 -14.124 -26.408 1.00 27.77 106 GLY A N 1
ATOM 831 C CA . GLY A 1 106 ? 14.362 -15.216 -25.520 1.00 27.77 106 GLY A CA 1
ATOM 832 C C . GLY A 1 106 ? 13.635 -15.235 -24.172 1.00 27.77 106 GLY A C 1
ATOM 833 O O . GLY A 1 106 ? 14.109 -14.687 -23.186 1.00 27.77 106 GLY A O 1
ATOM 834 N N . TRP A 1 107 ? 12.466 -15.863 -24.146 1.00 41.75 107 TRP A N 1
ATOM 835 C CA . TRP A 1 107 ? 11.591 -16.101 -23.000 1.00 41.75 107 TRP A CA 1
ATOM 836 C C . TRP A 1 107 ? 11.865 -17.512 -22.478 1.00 41.75 107 TRP A C 1
ATOM 838 O O . TRP A 1 107 ? 11.590 -18.492 -23.159 1.00 41.75 107 TRP A O 1
ATOM 848 N N . ALA A 1 108 ? 12.402 -17.606 -21.267 1.00 32.03 108 ALA A N 1
ATOM 849 C CA . ALA A 1 108 ? 12.363 -18.772 -20.385 1.00 32.03 108 ALA A CA 1
ATOM 850 C C . ALA A 1 108 ? 12.766 -18.230 -19.006 1.00 32.03 108 ALA A C 1
ATOM 852 O O . ALA A 1 108 ? 13.816 -17.622 -18.858 1.00 32.03 108 ALA A O 1
ATOM 853 N N . GLY A 1 109 ? 11.886 -18.217 -18.014 1.00 33.44 109 GLY A N 1
ATOM 854 C CA . GLY A 1 109 ? 11.516 -19.427 -17.304 1.00 33.44 109 GLY A CA 1
ATOM 855 C C . GLY A 1 109 ? 12.390 -19.515 -16.056 1.00 33.44 109 GLY A C 1
ATOM 856 O O . GLY A 1 109 ? 13.596 -19.675 -16.169 1.00 33.44 109 GLY A O 1
ATOM 857 N N . HIS A 1 110 ? 11.764 -19.365 -14.887 1.00 35.94 110 HIS A N 1
ATOM 858 C CA . HIS A 1 110 ? 11.964 -20.176 -13.678 1.00 35.94 110 HIS A CA 1
ATOM 859 C C . HIS A 1 110 ? 11.545 -19.395 -12.431 1.00 35.94 110 HIS A C 1
ATOM 861 O O . HIS A 1 110 ? 12.270 -18.566 -11.887 1.00 35.94 110 HIS A O 1
ATOM 867 N N . SER A 1 111 ? 10.360 -19.753 -11.938 1.00 46.41 111 SER A N 1
ATOM 868 C CA . SER A 1 111 ? 10.108 -19.804 -10.504 1.00 46.41 111 SER A CA 1
ATOM 869 C C . SER A 1 111 ? 11.183 -20.668 -9.832 1.00 46.41 111 SER A C 1
ATOM 871 O O . SER A 1 111 ? 11.543 -21.725 -10.352 1.00 46.41 111 SER A O 1
ATOM 873 N N . PRO A 1 112 ? 11.634 -20.267 -8.640 1.00 43.28 112 PRO A N 1
ATOM 874 C CA . PRO A 1 112 ? 11.397 -21.149 -7.509 1.00 43.28 112 PRO A CA 1
ATOM 875 C C . PRO A 1 112 ? 10.892 -20.364 -6.294 1.00 43.28 112 PRO A C 1
ATOM 877 O O . PRO A 1 112 ? 11.497 -19.397 -5.847 1.00 43.28 112 PRO A O 1
ATOM 880 N N . LEU A 1 113 ? 9.744 -20.807 -5.780 1.00 45.69 113 LEU A N 1
ATOM 881 C CA . LEU A 1 113 ? 9.432 -20.931 -4.353 1.00 45.69 113 LEU A CA 1
ATOM 882 C C . LEU A 1 113 ? 10.215 -19.999 -3.403 1.00 45.69 113 LEU A C 1
ATOM 884 O O . LEU A 1 113 ? 11.133 -20.431 -2.714 1.00 45.69 113 LEU A O 1
ATOM 888 N N . CYS A 1 114 ? 9.779 -18.745 -3.276 1.00 36.16 114 CYS A N 1
ATOM 889 C CA . CYS A 1 114 ? 10.049 -17.942 -2.082 1.00 36.16 114 CYS A CA 1
ATOM 890 C C . CYS A 1 114 ? 8.787 -17.925 -1.220 1.00 36.16 114 CYS A C 1
ATOM 892 O O . CYS A 1 114 ? 8.041 -16.951 -1.156 1.00 36.16 114 CYS A O 1
ATOM 894 N N . SER A 1 115 ? 8.531 -19.049 -0.558 1.00 36.69 115 SER A N 1
ATOM 895 C CA . SER A 1 115 ? 7.576 -19.156 0.541 1.00 36.69 115 SER A CA 1
ATOM 896 C C . SER A 1 115 ? 8.111 -18.415 1.773 1.00 36.69 115 SER A C 1
ATOM 898 O O . SER A 1 115 ? 8.509 -19.023 2.761 1.00 36.69 115 SER A O 1
ATOM 900 N N . PHE A 1 116 ? 8.118 -17.084 1.712 1.00 38.88 116 PHE A N 1
ATOM 901 C CA . PHE A 1 116 ? 8.136 -16.221 2.890 1.00 38.88 116 PHE A CA 1
ATOM 902 C C . PHE A 1 116 ? 6.730 -15.655 3.041 1.00 38.88 116 PHE A C 1
ATOM 904 O O . PHE A 1 116 ? 6.280 -14.845 2.235 1.00 38.88 116 PHE A O 1
ATOM 911 N N . THR A 1 117 ? 5.995 -16.109 4.055 1.00 40.88 117 THR A N 1
ATOM 912 C CA . THR A 1 117 ? 4.634 -15.619 4.292 1.00 40.88 117 THR A CA 1
ATOM 913 C C . THR A 1 117 ? 4.663 -14.095 4.509 1.00 40.88 117 THR A C 1
ATOM 915 O O . THR A 1 117 ? 5.378 -13.646 5.413 1.00 40.88 117 THR A O 1
ATOM 918 N N . PRO A 1 118 ? 3.868 -13.294 3.771 1.00 48.59 118 PRO A N 1
ATOM 919 C CA . PRO A 1 118 ? 3.829 -11.826 3.879 1.00 48.59 118 PRO A CA 1
ATOM 920 C C . PRO A 1 118 ? 3.565 -11.306 5.300 1.00 48.59 118 PRO A C 1
ATOM 922 O O . PRO A 1 118 ? 3.981 -10.208 5.663 1.00 48.59 118 PRO A O 1
ATOM 925 N N . LYS A 1 119 ? 2.921 -12.128 6.138 1.00 47.06 119 LYS A N 1
ATOM 926 C CA . LYS A 1 119 ? 2.638 -11.821 7.543 1.00 47.06 119 LYS A CA 1
ATOM 927 C C . LYS A 1 119 ? 3.913 -11.561 8.353 1.00 47.06 119 LYS A C 1
ATOM 929 O O . LYS A 1 119 ? 3.926 -10.651 9.172 1.00 47.06 119 LYS A O 1
ATOM 934 N N . MET A 1 120 ? 5.010 -12.280 8.103 1.00 47.66 120 MET A N 1
ATOM 935 C CA . MET A 1 120 ? 6.203 -12.214 8.961 1.00 47.66 120 MET A CA 1
ATOM 936 C C . MET A 1 120 ? 6.956 -10.872 8.869 1.00 47.66 120 MET A C 1
ATOM 938 O O . MET A 1 120 ? 7.569 -10.443 9.846 1.00 47.66 120 MET A O 1
ATOM 942 N N . LEU A 1 121 ? 6.881 -10.174 7.727 1.00 53.44 121 LEU A N 1
ATOM 943 C CA . LEU A 1 121 ? 7.524 -8.865 7.539 1.00 53.44 121 LEU A CA 1
ATOM 944 C C . LEU A 1 121 ? 6.736 -7.729 8.207 1.00 53.44 121 LEU A C 1
ATOM 946 O O . LEU A 1 121 ? 7.336 -6.812 8.772 1.00 53.44 121 LEU A O 1
ATOM 950 N N . ILE A 1 122 ? 5.404 -7.837 8.201 1.00 56.94 122 ILE A N 1
ATOM 951 C CA . ILE A 1 122 ? 4.514 -6.960 8.969 1.00 56.94 122 ILE A CA 1
ATOM 952 C C . ILE A 1 122 ? 4.741 -7.190 10.4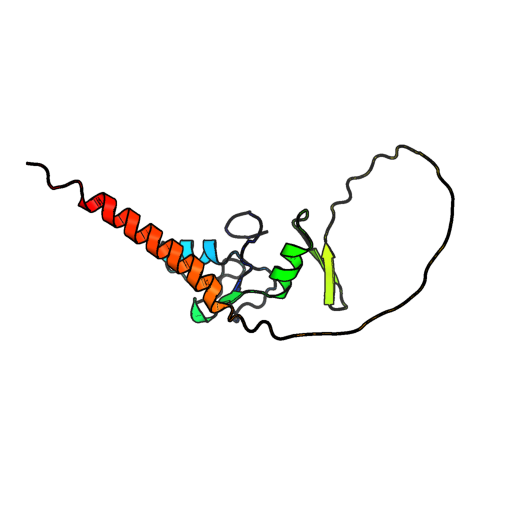67 1.00 56.94 122 ILE A C 1
ATOM 954 O O . ILE A 1 122 ? 4.923 -6.228 11.207 1.00 56.94 122 ILE A O 1
ATOM 958 N N . PHE A 1 123 ? 4.845 -8.452 10.903 1.00 53.66 123 PHE A N 1
ATOM 959 C CA . PHE A 1 123 ? 5.149 -8.789 12.295 1.00 53.66 123 PHE A CA 1
ATOM 960 C C . PHE A 1 123 ? 6.501 -8.243 12.758 1.00 53.66 123 PHE A C 1
ATOM 962 O O . PHE A 1 123 ? 6.570 -7.726 13.863 1.00 53.66 123 PHE A O 1
ATOM 969 N N . LYS A 1 124 ? 7.563 -8.285 11.942 1.00 55.38 124 LYS A N 1
ATOM 970 C CA . LYS A 1 124 ? 8.867 -7.710 12.329 1.00 55.38 124 LYS A CA 1
ATOM 971 C C . LYS A 1 124 ? 8.777 -6.210 12.628 1.00 55.38 124 LYS A C 1
ATOM 973 O O . LYS A 1 124 ? 9.342 -5.755 13.616 1.00 55.38 124 LYS A O 1
ATOM 978 N N . HIS A 1 125 ? 8.039 -5.456 11.815 1.00 56.31 125 HIS A N 1
ATOM 979 C CA . HIS A 1 125 ? 7.870 -4.014 12.017 1.00 56.31 125 HIS A CA 1
ATOM 980 C C . HIS A 1 125 ? 6.868 -3.687 13.130 1.00 56.31 125 HIS A C 1
ATOM 982 O O . HIS A 1 125 ? 7.120 -2.775 13.910 1.00 56.31 125 HIS A O 1
ATOM 988 N N . ALA A 1 126 ? 5.789 -4.463 13.271 1.00 57.25 126 ALA A N 1
ATOM 989 C CA . ALA A 1 126 ? 4.866 -4.355 14.401 1.00 57.25 126 ALA A CA 1
ATOM 990 C C . ALA A 1 126 ? 5.545 -4.717 15.734 1.00 57.25 126 ALA A C 1
ATOM 992 O O . ALA A 1 126 ? 5.268 -4.096 16.751 1.00 57.25 126 ALA A O 1
ATOM 993 N N . PHE A 1 127 ? 6.477 -5.673 15.734 1.00 56.62 127 PHE A N 1
ATOM 994 C CA . PHE A 1 127 ? 7.265 -6.043 16.909 1.00 56.62 127 PHE A CA 1
ATOM 995 C C . PHE A 1 127 ? 8.274 -4.950 17.280 1.00 56.62 127 PHE A C 1
ATOM 997 O O . PHE A 1 127 ? 8.419 -4.638 18.455 1.00 56.62 127 PHE A O 1
ATOM 1004 N N . ILE A 1 128 ? 8.914 -4.306 16.295 1.00 57.50 128 ILE A N 1
ATOM 1005 C CA . ILE A 1 128 ? 9.735 -3.107 16.536 1.00 57.50 128 ILE A CA 1
ATOM 1006 C C . ILE A 1 128 ? 8.873 -1.964 17.090 1.00 57.50 128 ILE A C 1
ATOM 1008 O O . ILE A 1 128 ? 9.276 -1.333 18.062 1.00 57.50 128 ILE A O 1
ATOM 1012 N N . ALA A 1 129 ? 7.684 -1.721 16.528 1.00 53.50 129 ALA A N 1
ATOM 1013 C CA . ALA A 1 129 ? 6.759 -0.708 17.039 1.00 53.50 129 ALA A CA 1
ATOM 1014 C C . ALA A 1 129 ? 6.328 -1.010 18.486 1.00 53.50 129 ALA A C 1
ATOM 1016 O O . ALA A 1 129 ? 6.418 -0.134 19.337 1.00 53.50 129 ALA A O 1
ATOM 1017 N N . LEU A 1 130 ? 5.989 -2.266 18.798 1.00 56.31 130 LEU A N 1
ATOM 1018 C CA . LEU A 1 130 ? 5.645 -2.707 20.151 1.00 56.31 130 LEU A CA 1
ATOM 1019 C C . LEU A 1 130 ? 6.818 -2.543 21.132 1.00 56.31 130 LEU A C 1
ATOM 1021 O O . LEU A 1 130 ? 6.621 -2.066 22.247 1.00 56.31 130 LEU A O 1
ATOM 1025 N N . ILE A 1 131 ? 8.040 -2.895 20.721 1.00 57.12 131 ILE A N 1
ATOM 1026 C CA . ILE A 1 131 ? 9.256 -2.686 21.522 1.00 57.12 131 ILE A CA 1
ATOM 1027 C C . ILE A 1 131 ? 9.460 -1.191 21.811 1.00 57.12 131 ILE A C 1
ATOM 1029 O O . ILE A 1 131 ? 9.688 -0.821 22.964 1.00 57.12 131 ILE A O 1
ATOM 1033 N N . MET A 1 132 ? 9.298 -0.328 20.803 1.00 49.41 132 MET A N 1
ATOM 1034 C CA . MET A 1 132 ? 9.422 1.125 20.970 1.00 49.41 132 MET A CA 1
ATOM 1035 C C . MET A 1 132 ? 8.329 1.692 21.896 1.00 49.41 132 MET A C 1
ATOM 1037 O O . MET A 1 132 ? 8.623 2.549 22.731 1.00 49.41 132 MET A O 1
ATOM 1041 N N . SER A 1 133 ? 7.094 1.182 21.820 1.00 54.19 133 SER A N 1
ATOM 1042 C CA . SER A 1 133 ? 5.985 1.570 22.705 1.00 54.19 133 SER A CA 1
ATOM 1043 C C . SER A 1 133 ? 6.221 1.137 24.163 1.00 54.19 133 SER A C 1
ATOM 1045 O O . SER A 1 133 ? 5.929 1.897 25.087 1.00 54.19 133 SER A O 1
ATOM 1047 N N . VAL A 1 134 ? 6.828 -0.033 24.400 1.00 55.94 134 VAL A N 1
ATOM 1048 C CA . VAL A 1 134 ? 7.194 -0.502 25.753 1.00 55.94 134 VAL A CA 1
ATOM 1049 C C . VAL A 1 134 ? 8.344 0.323 26.356 1.00 55.94 134 VAL A C 1
ATOM 1051 O O . VAL A 1 134 ? 8.314 0.636 27.548 1.00 55.94 134 VAL A O 1
ATOM 1054 N N . GLN A 1 135 ? 9.330 0.745 25.558 1.00 48.50 135 GLN A N 1
ATOM 1055 C CA . GLN A 1 135 ? 10.446 1.580 26.036 1.00 48.50 135 GLN A CA 1
ATOM 1056 C C . GLN A 1 135 ? 10.025 3.020 26.399 1.00 48.50 135 GLN A C 1
ATOM 1058 O O . GLN A 1 135 ? 10.593 3.605 27.326 1.00 48.50 135 GLN A O 1
ATOM 1063 N N . LEU A 1 136 ? 8.994 3.567 25.744 1.00 51.31 136 LEU A N 1
ATOM 1064 C CA . LEU A 1 136 ? 8.388 4.864 26.090 1.00 51.31 136 LEU A CA 1
ATOM 1065 C C . LEU A 1 136 ? 7.548 4.814 27.379 1.00 51.31 136 LEU A C 1
ATOM 1067 O O . LEU A 1 136 ? 7.536 5.776 28.143 1.00 51.31 136 LEU A O 1
ATOM 1071 N N . ILE A 1 137 ? 6.886 3.689 27.668 1.00 56.16 137 ILE A N 1
ATOM 1072 C CA . ILE A 1 137 ? 6.140 3.510 28.927 1.00 56.16 137 ILE A CA 1
ATOM 1073 C C . ILE A 1 137 ? 7.102 3.325 30.115 1.00 56.16 137 ILE A C 1
ATOM 1075 O O . ILE A 1 137 ? 6.858 3.859 31.198 1.00 56.16 137 ILE A O 1
ATOM 1079 N N . GLY A 1 138 ? 8.236 2.641 29.918 1.00 47.66 138 GLY A N 1
ATOM 1080 C CA . GLY A 1 138 ? 9.240 2.425 30.969 1.00 47.66 138 GLY A CA 1
ATOM 1081 C C . GLY A 1 138 ? 9.941 3.699 31.461 1.00 47.66 138 GLY A C 1
ATOM 1082 O O . GLY A 1 138 ? 10.327 3.779 32.624 1.00 47.66 138 GLY A O 1
ATOM 1083 N N . SER A 1 139 ? 10.054 4.732 30.622 1.00 51.34 139 SER A N 1
ATOM 1084 C CA . SER A 1 139 ? 10.711 5.996 30.992 1.00 51.34 139 SER A CA 1
ATOM 1085 C C . SER A 1 139 ? 9.819 6.940 31.812 1.00 51.34 139 SER A C 1
ATOM 1087 O O . SER A 1 139 ? 10.338 7.838 32.470 1.00 51.34 139 SER A O 1
ATOM 1089 N N . HIS A 1 140 ? 8.501 6.707 31.863 1.00 52.34 140 HIS A N 1
ATOM 1090 C CA . HIS A 1 140 ? 7.571 7.501 32.679 1.00 52.34 140 HIS A CA 1
ATOM 1091 C C . HIS A 1 140 ? 7.337 6.920 34.091 1.00 52.34 140 HIS A C 1
ATOM 1093 O O . HIS A 1 140 ? 6.769 7.593 34.950 1.00 52.34 140 HIS A O 1
ATOM 1099 N N . LEU A 1 141 ? 7.788 5.687 34.358 1.00 53.47 141 LEU A N 1
ATOM 1100 C CA . LEU A 1 141 ? 7.661 5.030 35.670 1.00 53.47 141 LEU A CA 1
ATOM 1101 C C . LEU A 1 141 ? 8.938 5.106 36.527 1.00 53.47 141 LEU A C 1
ATOM 1103 O O . LEU A 1 141 ? 8.854 4.942 37.740 1.00 53.47 141 LEU A O 1
ATOM 1107 N N . SER A 1 142 ? 10.099 5.438 35.951 1.00 53.09 142 SER A N 1
ATOM 1108 C CA . SER A 1 142 ? 11.346 5.627 36.720 1.00 53.09 142 SER A CA 1
ATOM 1109 C C . SER A 1 142 ? 11.518 7.020 37.350 1.00 53.09 142 SER A C 1
ATOM 1111 O O . SER A 1 142 ? 12.524 7.256 38.010 1.00 53.09 142 SER A O 1
ATOM 1113 N N . GLY A 1 143 ? 10.562 7.943 37.187 1.00 52.47 143 GLY A N 1
ATOM 1114 C CA . GLY A 1 143 ? 10.673 9.326 37.680 1.00 52.47 143 GLY A CA 1
ATOM 1115 C C . GLY A 1 143 ? 10.019 9.637 39.035 1.00 52.47 143 GLY A C 1
ATOM 1116 O O . GLY A 1 143 ? 10.124 10.770 39.489 1.00 52.47 143 GLY A O 1
ATOM 1117 N N . ALA A 1 144 ? 9.334 8.686 39.683 1.00 53.78 144 ALA A N 1
ATOM 1118 C CA . ALA A 1 144 ? 8.517 8.950 40.882 1.00 53.78 144 ALA A CA 1
ATOM 1119 C C . ALA A 1 144 ? 9.005 8.234 42.161 1.00 53.78 144 ALA A C 1
ATOM 1121 O O . ALA A 1 144 ? 8.211 7.942 43.051 1.00 53.78 144 ALA A O 1
ATOM 1122 N N . GLY A 1 145 ? 10.303 7.935 42.256 1.00 52.78 145 GLY A N 1
ATOM 1123 C CA . GLY A 1 145 ? 10.895 7.236 43.401 1.00 52.78 145 GLY A CA 1
ATOM 1124 C C . GLY A 1 145 ? 12.272 7.778 43.768 1.00 52.78 145 GLY A C 1
ATOM 1125 O O . GLY A 1 145 ? 13.264 7.076 43.616 1.00 52.78 145 GLY A O 1
ATOM 1126 N N . GLY A 1 146 ? 12.331 9.028 44.222 1.00 45.78 146 GLY A N 1
ATOM 1127 C CA . GLY A 1 146 ? 13.510 9.625 44.846 1.00 45.78 146 GLY A CA 1
ATOM 1128 C C . GLY A 1 146 ? 13.069 10.384 46.090 1.00 45.78 146 GLY A C 1
ATOM 1129 O O . GLY A 1 146 ? 12.409 11.412 45.966 1.00 45.78 146 GLY A O 1
ATOM 1130 N N . VAL A 1 147 ? 13.356 9.789 47.248 1.00 45.66 147 VAL A N 1
ATOM 1131 C CA . VAL A 1 147 ? 13.225 10.345 48.607 1.00 45.66 147 VAL A CA 1
ATOM 1132 C C . VAL A 1 147 ? 14.105 11.569 48.825 1.00 45.66 147 VAL A C 1
ATOM 1134 O O . VAL A 1 147 ? 15.190 11.627 48.205 1.00 45.66 147 VAL A O 1
#

InterPro domains:
  IPR004181 Zinc finger, MIZ-type [PF02891] (2-46)
  IPR004181 Zinc finger, MIZ-type [PS51044] (1-72)
  IPR013083 Zinc finger, RING/FYVE/PHD-type [G3DSA:3.30.40.10] (1-83)

Sequence (147 aa):
LCPLGKMRLTIPCRALTCSHLQCFDATLYIQMNEKKPTWVCPVCDKKAPYEHLIIDGLFMEILKFCTDCDEIQFKEDGSWAPMRSKKEVQEVTASYNGVDGEPGLGWAGHSPLCSFTPKMLIFKHAFIALIMSVQLIGSHLSGAGGV

Radius of gyration: 22.66 Å; chains: 1; bounding box: 40×43×86 Å